Protein AF-A0A5C9ADD6-F1 (afdb_monomer_lite)

Sequence (90 aa):
PNAWQGETNFWGSTAVSIDRLAAYKDVDVLCFDHDNSKDMDALMATPLWQAMPFVRAGRFQRVPAVWFYGATLSAMHFVRVLDNAIGGKA

pLDDT: mean 91.82, std 7.8, range [49.0, 97.19]

Organism: Escherichia coli (NCBI:txid562)

Structure (mmCIF, N/CA/C/O backbone):
data_AF-A0A5C9ADD6-F1
#
_entry.id   AF-A0A5C9ADD6-F1
#
loop_
_atom_site.group_PDB
_atom_site.id
_atom_site.type_symbol
_atom_site.label_atom_id
_atom_site.label_alt_id
_atom_site.label_comp_id
_atom_site.label_asym_id
_atom_site.label_entity_id
_atom_site.label_seq_id
_atom_site.pdbx_PDB_ins_code
_atom_site.Cartn_x
_atom_site.Cartn_y
_atom_site.Cartn_z
_atom_site.occupancy
_atom_site.B_iso_or_equiv
_atom_site.auth_seq_id
_atom_site.auth_comp_id
_atom_site.auth_asym_id
_atom_site.auth_atom_id
_atom_site.pdbx_PDB_model_num
ATOM 1 N N . PRO A 1 1 ? -1.875 -15.244 4.009 1.00 68.00 1 PRO A N 1
ATOM 2 C CA . PRO A 1 1 ? -2.192 -15.325 2.557 1.00 68.00 1 PRO A CA 1
ATOM 3 C C . PRO A 1 1 ? -2.642 -13.953 2.035 1.00 68.00 1 PRO A C 1
ATOM 5 O O . PRO A 1 1 ? -3.211 -13.204 2.821 1.00 68.00 1 PRO A O 1
ATOM 8 N N . ASN A 1 2 ? -2.378 -13.607 0.767 1.00 83.81 2 ASN A N 1
ATOM 9 C CA . ASN A 1 2 ? -2.854 -12.338 0.193 1.00 83.81 2 ASN A CA 1
ATOM 10 C C . ASN A 1 2 ? -4.392 -12.352 0.089 1.00 83.81 2 ASN A C 1
ATOM 12 O O . ASN A 1 2 ? -4.966 -13.330 -0.389 1.00 83.81 2 ASN A O 1
ATOM 16 N N . ALA A 1 3 ? -5.050 -11.287 0.554 1.00 88.38 3 ALA A N 1
ATOM 17 C CA . ALA A 1 3 ? -6.504 -11.159 0.511 1.00 88.38 3 ALA A CA 1
ATOM 18 C C . ALA A 1 3 ? -7.036 -10.793 -0.886 1.00 88.38 3 ALA A C 1
AT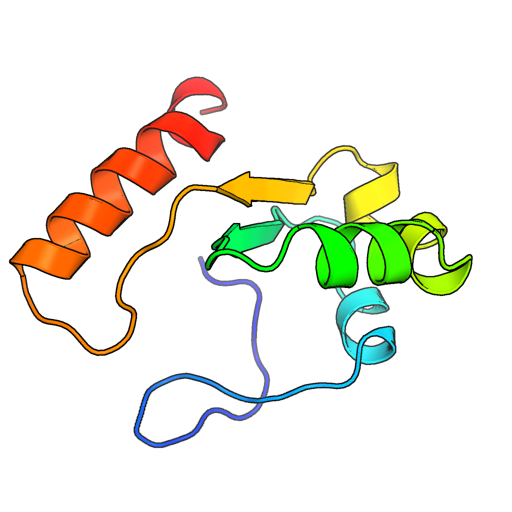OM 20 O O . ALA A 1 3 ? -8.204 -11.047 -1.177 1.00 88.38 3 ALA A O 1
ATOM 21 N N . TRP A 1 4 ? -6.204 -10.214 -1.758 1.00 89.38 4 TRP A N 1
ATOM 22 C CA . TRP A 1 4 ? -6.600 -9.874 -3.124 1.00 89.38 4 TRP A CA 1
ATOM 23 C C . TRP A 1 4 ? -6.808 -11.135 -3.976 1.00 89.38 4 TRP A C 1
ATOM 25 O O . TRP A 1 4 ? -5.933 -11.993 -4.039 1.00 89.38 4 TRP A O 1
ATOM 35 N N . GLN A 1 5 ? -7.960 -11.221 -4.647 1.00 84.50 5 GLN A N 1
ATOM 36 C CA . GLN A 1 5 ? -8.360 -12.345 -5.515 1.00 84.50 5 GLN A CA 1
ATOM 37 C C . GLN A 1 5 ? -8.799 -11.876 -6.917 1.00 84.50 5 GLN A C 1
ATOM 39 O O . GLN A 1 5 ? -9.359 -12.649 -7.688 1.00 84.50 5 GLN A O 1
ATOM 44 N N . GLY A 1 6 ? -8.630 -10.586 -7.230 1.00 83.56 6 GLY A N 1
ATOM 45 C CA . GLY A 1 6 ? -9.002 -10.020 -8.526 1.00 83.56 6 GLY A CA 1
ATOM 46 C C . GLY A 1 6 ? -7.909 -10.188 -9.579 1.00 83.56 6 GLY A C 1
ATOM 47 O O . GLY A 1 6 ? -6.829 -10.703 -9.296 1.00 83.56 6 GLY A O 1
ATOM 48 N N . GLU A 1 7 ? -8.178 -9.689 -10.785 1.00 84.62 7 GLU A N 1
ATOM 49 C CA . GLU A 1 7 ? -7.196 -9.676 -11.871 1.00 84.62 7 GLU A CA 1
ATOM 50 C C . GLU A 1 7 ? -5.913 -8.933 -11.482 1.00 84.62 7 GLU A C 1
ATOM 52 O O . GLU A 1 7 ? -5.920 -7.987 -10.687 1.00 84.62 7 GLU A O 1
ATOM 57 N N . THR A 1 8 ? -4.806 -9.382 -12.064 1.00 87.12 8 THR A N 1
ATOM 58 C CA . THR A 1 8 ? -3.483 -8.772 -11.961 1.00 87.12 8 THR A CA 1
ATOM 59 C C . THR A 1 8 ? -2.866 -8.674 -13.354 1.00 87.12 8 THR A C 1
ATOM 61 O O . THR A 1 8 ? -3.289 -9.352 -14.291 1.00 87.12 8 THR A O 1
ATOM 64 N N . ASN A 1 9 ? -1.876 -7.799 -13.514 1.00 91.19 9 ASN A N 1
ATOM 65 C CA . ASN A 1 9 ? -1.090 -7.695 -14.742 1.00 91.19 9 ASN A CA 1
ATOM 66 C C . ASN A 1 9 ? 0.200 -8.539 -14.660 1.00 91.19 9 ASN A C 1
ATOM 68 O O . ASN A 1 9 ? 0.494 -9.163 -13.640 1.00 91.19 9 ASN A O 1
ATOM 72 N N . PHE A 1 10 ? 1.008 -8.513 -15.727 1.00 92.12 10 PHE A N 1
ATOM 73 C CA . PHE A 1 10 ? 2.322 -9.175 -15.781 1.00 92.12 10 PHE A CA 1
ATOM 74 C C . PHE A 1 10 ? 3.253 -8.798 -14.611 1.00 92.12 10 PHE A C 1
ATOM 76 O O . PHE A 1 10 ? 4.049 -9.615 -14.162 1.00 92.12 10 PHE A O 1
ATOM 83 N N . TRP A 1 11 ? 3.128 -7.576 -14.090 1.00 91.06 11 TRP A N 1
ATOM 84 C CA . TRP A 1 11 ? 3.920 -7.056 -12.976 1.00 91.06 11 TRP A CA 1
ATOM 85 C C . TRP A 1 11 ? 3.356 -7.421 -11.594 1.00 91.06 11 TRP A C 1
ATOM 87 O O . TRP A 1 11 ? 3.901 -6.994 -10.579 1.00 91.06 11 TRP A O 1
ATOM 97 N N . 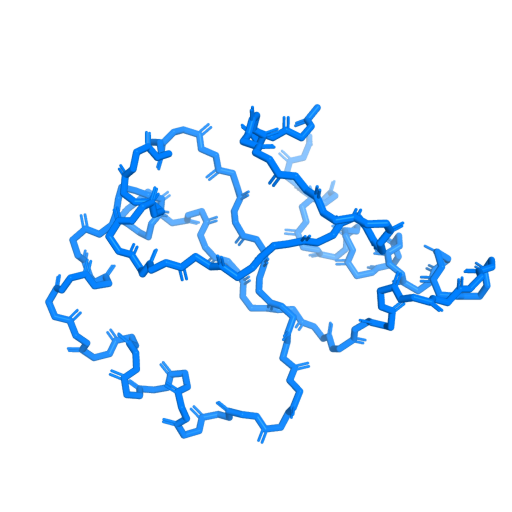GLY A 1 12 ? 2.264 -8.189 -11.530 1.00 90.75 12 GLY A N 1
ATOM 98 C CA . GLY A 1 12 ? 1.633 -8.601 -10.277 1.00 90.75 12 GLY A CA 1
ATOM 99 C C . GLY A 1 12 ? 0.853 -7.491 -9.567 1.00 90.75 12 GLY A C 1
ATOM 100 O O . GLY A 1 12 ? 0.556 -7.627 -8.382 1.00 90.75 12 GLY A O 1
ATOM 101 N N . SER A 1 13 ? 0.510 -6.402 -10.262 1.00 92.75 13 SER A N 1
ATOM 102 C CA . SER A 1 13 ? -0.259 -5.276 -9.719 1.00 92.75 13 SER A CA 1
ATOM 103 C C . SER A 1 13 ? -1.530 -5.012 -10.527 1.00 92.75 13 SER A C 1
ATOM 105 O O . SER A 1 13 ? -1.714 -5.524 -11.631 1.00 92.75 13 SER A O 1
ATOM 107 N N . THR A 1 14 ? -2.443 -4.218 -9.975 1.00 94.00 14 THR A N 1
ATOM 108 C CA . THR A 1 14 ? -3.588 -3.676 -10.713 1.00 94.00 14 THR A CA 1
ATOM 109 C C . THR A 1 14 ? -4.007 -2.346 -10.102 1.00 94.00 14 THR A C 1
ATOM 111 O O . THR A 1 14 ? -3.937 -2.170 -8.886 1.00 94.00 14 THR A O 1
ATOM 114 N N . ALA A 1 15 ? -4.453 -1.408 -10.937 1.00 93.62 15 ALA A N 1
ATOM 115 C CA . ALA A 1 15 ? -5.088 -0.182 -10.469 1.00 93.62 15 ALA A CA 1
ATOM 116 C C . ALA A 1 15 ? -6.576 -0.448 -10.220 1.00 93.62 15 ALA A C 1
ATOM 118 O O . ALA A 1 15 ? -7.237 -1.125 -11.010 1.00 93.62 15 ALA A O 1
ATOM 119 N N . VAL A 1 16 ? -7.101 0.064 -9.111 1.00 93.31 16 VAL A N 1
ATOM 120 C CA . VAL A 1 16 ? -8.504 -0.108 -8.723 1.00 93.31 16 VAL A CA 1
ATOM 121 C C . VAL A 1 16 ? -9.061 1.197 -8.188 1.00 93.31 16 VAL A C 1
ATOM 123 O O . VAL A 1 16 ? -8.323 2.036 -7.676 1.00 93.31 16 VAL A O 1
ATOM 126 N N . SER A 1 17 ? -10.374 1.358 -8.296 1.00 92.75 17 SER A N 1
ATOM 127 C CA . SER A 1 17 ? -11.079 2.444 -7.635 1.00 92.75 17 SER A CA 1
ATOM 128 C C . SER A 1 17 ? -11.131 2.217 -6.119 1.00 92.75 17 SER A C 1
ATOM 130 O O . SER A 1 17 ? -11.107 1.081 -5.636 1.00 92.75 17 SER A O 1
ATOM 132 N N . ILE A 1 18 ? -11.196 3.306 -5.352 1.00 92.12 18 ILE A N 1
ATOM 133 C CA . ILE A 1 18 ? -11.172 3.255 -3.882 1.00 92.12 18 ILE A CA 1
ATOM 134 C C . ILE A 1 18 ? -12.383 2.496 -3.318 1.00 92.12 18 ILE A C 1
ATOM 136 O O . ILE A 1 18 ? -12.249 1.781 -2.330 1.00 92.12 18 ILE A O 1
ATOM 140 N N . ASP A 1 19 ? -13.551 2.577 -3.960 1.00 91.19 19 ASP A N 1
ATOM 141 C CA . ASP A 1 19 ? -14.757 1.845 -3.549 1.00 91.19 19 ASP A CA 1
ATOM 142 C C . ASP A 1 19 ? -14.578 0.320 -3.593 1.00 91.19 19 ASP A C 1
ATOM 144 O O . ASP A 1 19 ? -15.120 -0.388 -2.744 1.00 91.19 19 ASP A O 1
ATOM 148 N N . ARG A 1 20 ? -13.739 -0.198 -4.501 1.00 91.62 20 ARG A N 1
ATOM 149 C CA . ARG A 1 20 ? -13.452 -1.634 -4.596 1.00 91.62 20 ARG A CA 1
ATOM 150 C C . ARG A 1 20 ? -12.735 -2.160 -3.352 1.00 91.62 20 ARG A C 1
ATOM 152 O O . ARG A 1 20 ? -12.879 -3.334 -3.014 1.00 91.62 20 ARG A O 1
ATOM 159 N N . LEU A 1 21 ? -12.009 -1.296 -2.639 1.00 91.88 21 LEU A N 1
ATOM 160 C CA . LEU A 1 21 ? -11.350 -1.652 -1.383 1.00 91.88 21 LEU A CA 1
ATOM 161 C C . LEU A 1 21 ? -12.365 -1.922 -0.260 1.00 91.88 21 LEU A C 1
ATOM 163 O O . LEU A 1 21 ? -12.079 -2.712 0.637 1.00 91.88 21 LEU A O 1
ATOM 167 N N . ALA A 1 22 ? -13.576 -1.356 -0.332 1.00 91.19 22 ALA A N 1
ATOM 168 C CA . ALA A 1 22 ? -14.611 -1.535 0.692 1.00 91.19 22 ALA A CA 1
ATOM 169 C C . ALA A 1 22 ? -15.116 -2.983 0.808 1.00 91.19 22 ALA A C 1
ATOM 171 O O . ALA A 1 22 ? -15.693 -3.356 1.831 1.00 91.19 22 ALA A O 1
ATOM 172 N N . ALA A 1 23 ? -14.891 -3.812 -0.219 1.00 91.56 23 ALA A N 1
ATOM 173 C CA . ALA A 1 23 ? -15.222 -5.234 -0.188 1.00 91.56 23 ALA A CA 1
ATOM 174 C C . ALA A 1 23 ? -14.405 -6.010 0.863 1.00 91.56 23 ALA A C 1
ATOM 176 O O . ALA A 1 23 ? -14.850 -7.056 1.343 1.00 91.56 23 ALA A O 1
ATOM 177 N N . TYR A 1 24 ? -13.236 -5.497 1.254 1.00 91.88 24 TYR A N 1
ATOM 178 C CA . TYR A 1 24 ? -12.339 -6.158 2.192 1.00 91.88 24 TYR A CA 1
ATOM 179 C C . TYR A 1 24 ? -12.611 -5.707 3.627 1.00 91.88 24 TYR A C 1
ATOM 181 O O . TYR A 1 24 ? -12.373 -4.559 3.995 1.00 91.88 24 TYR A O 1
ATOM 189 N N . LYS A 1 25 ? -13.132 -6.623 4.448 1.00 88.75 25 LYS A N 1
ATOM 190 C CA . LYS A 1 25 ? -13.562 -6.311 5.819 1.00 88.75 25 LYS A CA 1
ATOM 191 C C . LYS A 1 25 ? -12.510 -6.624 6.874 1.00 88.75 25 LYS A C 1
ATOM 193 O O . LYS A 1 25 ? -12.125 -5.746 7.635 1.00 88.75 25 LYS A O 1
ATOM 198 N N . ASP A 1 26 ? -12.066 -7.873 6.903 1.00 90.56 26 ASP A N 1
ATOM 199 C CA . ASP A 1 26 ? -11.208 -8.427 7.952 1.00 90.56 26 ASP A CA 1
ATOM 200 C C . ASP A 1 26 ? -9.787 -8.651 7.421 1.00 90.56 26 ASP A C 1
ATOM 202 O O . ASP A 1 26 ? -9.292 -9.772 7.363 1.00 90.56 26 ASP A O 1
ATOM 206 N N . VAL A 1 27 ? -9.154 -7.580 6.938 1.00 93.88 27 VAL A N 1
ATOM 207 C CA . VAL A 1 27 ? -7.824 -7.644 6.315 1.00 93.88 27 VAL A CA 1
ATOM 208 C C . VAL A 1 27 ? -6.920 -6.539 6.844 1.00 93.88 27 VAL A C 1
ATOM 210 O O . VAL A 1 27 ? -7.397 -5.448 7.160 1.00 93.88 27 VAL A O 1
ATOM 213 N N . ASP A 1 28 ? -5.621 -6.818 6.905 1.00 93.94 28 ASP A N 1
ATOM 214 C CA . ASP A 1 28 ? -4.595 -5.796 7.099 1.00 93.94 28 ASP A CA 1
ATOM 215 C C . ASP A 1 28 ? -4.228 -5.161 5.757 1.00 93.94 28 ASP A C 1
ATOM 217 O O . ASP A 1 28 ? -3.972 -5.852 4.767 1.00 93.94 28 ASP A O 1
ATOM 221 N N . VAL A 1 29 ? -4.220 -3.830 5.724 1.00 95.44 29 VAL A N 1
ATOM 222 C CA . VAL A 1 29 ? -3.929 -3.035 4.530 1.00 95.44 29 VAL A CA 1
ATOM 223 C C . VAL A 1 29 ? -2.678 -2.210 4.781 1.00 95.44 29 VAL A C 1
ATOM 225 O O . VAL A 1 29 ? -2.669 -1.319 5.631 1.00 95.44 29 VAL A O 1
ATOM 228 N N . LEU A 1 30 ? -1.634 -2.489 4.002 1.00 95.25 30 LEU A N 1
ATOM 229 C CA . LEU A 1 30 ? -0.386 -1.732 4.005 1.00 95.25 30 LEU A CA 1
ATOM 230 C C . LEU A 1 30 ? -0.317 -0.851 2.755 1.00 95.25 30 LEU A C 1
ATOM 232 O O . LEU A 1 30 ? -0.446 -1.348 1.636 1.00 95.25 30 LEU A O 1
ATOM 236 N N . CYS A 1 31 ? -0.107 0.450 2.942 1.00 95.88 31 CYS A N 1
ATOM 237 C CA . CYS A 1 31 ? 0.090 1.415 1.862 1.00 95.88 31 CYS A CA 1
ATOM 238 C C . CYS A 1 31 ? 1.528 1.933 1.893 1.00 95.88 31 CYS A C 1
ATOM 240 O O . CYS A 1 31 ? 1.957 2.510 2.889 1.00 95.88 31 CYS A O 1
ATOM 242 N N . PHE A 1 32 ? 2.273 1.697 0.816 1.00 96.25 32 PHE A N 1
ATOM 243 C CA . PHE A 1 32 ? 3.658 2.138 0.694 1.00 96.25 32 PHE A CA 1
ATOM 244 C C . PHE A 1 32 ? 3.708 3.607 0.277 1.00 96.25 32 PHE A C 1
ATOM 246 O O . PHE A 1 32 ? 3.261 3.956 -0.816 1.00 96.25 32 PHE A O 1
ATOM 253 N N . ASP A 1 33 ? 4.272 4.449 1.134 1.00 94.25 33 ASP A N 1
ATOM 254 C CA . ASP A 1 33 ? 4.462 5.866 0.842 1.00 94.25 33 ASP A CA 1
ATOM 255 C C . ASP A 1 33 ? 5.526 6.082 -0.236 1.00 94.25 33 ASP A C 1
ATOM 257 O O . ASP A 1 33 ? 6.481 5.315 -0.354 1.00 94.25 33 ASP A O 1
ATOM 261 N N . HIS A 1 34 ? 5.382 7.154 -1.010 1.00 93.19 34 HIS A N 1
ATOM 262 C CA . HIS A 1 34 ? 6.316 7.513 -2.082 1.00 93.19 34 HIS A CA 1
ATOM 263 C C . HIS A 1 34 ? 6.370 9.037 -2.298 1.00 93.19 34 HIS A C 1
ATOM 265 O O . HIS A 1 34 ? 6.257 9.522 -3.421 1.00 93.19 34 HIS A O 1
ATOM 271 N N . ASP A 1 35 ? 6.519 9.783 -1.196 1.00 93.56 35 ASP A N 1
ATOM 272 C CA . ASP A 1 35 ? 6.489 11.259 -1.147 1.00 93.56 35 ASP A CA 1
ATOM 273 C C . ASP A 1 35 ? 5.139 11.874 -1.578 1.00 93.56 35 ASP A C 1
ATOM 275 O O . ASP A 1 35 ? 5.048 12.910 -2.228 1.00 93.56 35 ASP A O 1
ATOM 279 N N . ASN A 1 36 ? 4.052 11.203 -1.198 1.00 93.25 36 ASN A N 1
ATOM 280 C CA . ASN A 1 36 ? 2.669 11.496 -1.585 1.00 93.25 36 ASN A CA 1
ATOM 281 C C . ASN A 1 36 ? 1.791 11.911 -0.391 1.00 93.25 36 ASN A C 1
ATOM 283 O O . ASN A 1 36 ? 0.602 11.599 -0.338 1.00 93.25 36 ASN A O 1
ATOM 287 N N . SER A 1 37 ? 2.366 12.594 0.603 1.00 93.00 37 SER A N 1
ATOM 288 C CA . SER A 1 37 ? 1.656 12.973 1.836 1.00 93.00 37 SER A CA 1
ATOM 289 C C . SER A 1 37 ? 0.374 13.763 1.568 1.00 93.00 37 SER A C 1
ATOM 291 O O . SER A 1 37 ? -0.673 13.398 2.089 1.00 93.00 37 SER A O 1
ATOM 293 N N . LYS A 1 38 ? 0.428 14.765 0.682 1.00 95.44 38 LYS A N 1
ATOM 294 C CA . LYS A 1 38 ? -0.736 15.587 0.310 1.00 95.44 38 LYS A CA 1
ATOM 295 C C . LYS A 1 38 ? -1.867 14.775 -0.324 1.00 95.44 38 LYS A C 1
ATOM 297 O O . LYS A 1 38 ? -3.032 15.014 -0.014 1.00 95.44 38 LYS A O 1
ATOM 302 N N . ASP A 1 39 ? -1.530 13.816 -1.184 1.00 95.31 39 ASP A N 1
ATOM 303 C CA . ASP A 1 39 ? -2.522 12.955 -1.837 1.00 95.31 39 ASP A CA 1
ATOM 304 C C . ASP A 1 39 ? -3.179 12.018 -0.820 1.00 95.31 39 ASP A C 1
ATOM 306 O O . ASP A 1 39 ? -4.396 11.828 -0.829 1.00 95.31 39 ASP A O 1
ATOM 310 N N . MET A 1 40 ? -2.379 11.478 0.105 1.00 95.38 40 MET A N 1
ATOM 311 C CA . MET A 1 40 ? -2.878 10.645 1.195 1.00 95.38 40 MET A CA 1
ATOM 312 C C . MET A 1 40 ? -3.771 11.429 2.154 1.00 95.38 40 MET A C 1
ATOM 314 O O . MET A 1 40 ? -4.811 10.912 2.552 1.00 95.38 40 MET A O 1
ATOM 318 N N . ASP A 1 41 ? -3.430 12.675 2.481 1.00 95.44 41 ASP A N 1
ATOM 319 C CA . ASP A 1 41 ? -4.264 13.527 3.333 1.00 95.44 41 ASP A CA 1
ATOM 320 C C . ASP A 1 41 ? -5.621 13.807 2.672 1.00 95.44 41 ASP A C 1
ATOM 322 O O . ASP A 1 41 ? -6.668 13.678 3.312 1.00 95.44 41 ASP A O 1
ATOM 326 N N . ALA A 1 42 ? -5.624 14.111 1.369 1.00 95.69 42 ALA A N 1
ATOM 327 C CA . ALA A 1 42 ? -6.852 14.307 0.603 1.00 95.69 42 ALA A CA 1
ATOM 328 C C . ALA A 1 42 ? -7.712 13.032 0.556 1.00 95.69 42 ALA A C 1
ATOM 330 O O . ALA A 1 42 ? -8.922 13.100 0.776 1.00 95.69 42 ALA A O 1
ATOM 331 N N . LEU A 1 43 ? -7.097 11.866 0.325 1.00 94.56 43 LEU A N 1
ATOM 332 C CA . LEU A 1 43 ? -7.780 10.571 0.333 1.00 94.56 43 LEU A CA 1
ATOM 333 C C . LEU A 1 43 ? -8.391 10.270 1.708 1.00 94.56 43 LEU A C 1
ATOM 335 O O . LEU A 1 43 ? -9.573 9.929 1.801 1.00 94.56 43 LEU A O 1
ATOM 339 N N . MET A 1 44 ? -7.603 10.424 2.773 1.00 94.69 44 MET A N 1
ATOM 340 C CA . MET A 1 44 ? -7.998 10.102 4.145 1.00 94.69 44 MET A CA 1
ATOM 341 C C . MET A 1 44 ? -9.062 11.053 4.706 1.00 94.69 44 MET A C 1
ATOM 343 O O . MET A 1 44 ? -9.825 10.666 5.594 1.00 94.69 44 MET A O 1
ATOM 347 N N . ALA A 1 45 ? -9.157 12.270 4.167 1.00 95.62 45 ALA A N 1
ATOM 348 C CA . ALA A 1 45 ? -10.220 13.218 4.483 1.00 95.62 45 ALA A CA 1
ATOM 349 C C . ALA A 1 45 ? -11.574 12.852 3.845 1.00 95.62 45 ALA A C 1
ATOM 351 O O . ALA A 1 45 ? -12.604 13.390 4.255 1.00 95.62 45 ALA A O 1
ATOM 352 N N . THR A 1 46 ? -11.612 11.951 2.855 1.00 96.12 46 THR A N 1
ATOM 353 C CA . THR A 1 46 ? -12.873 11.598 2.190 1.00 96.12 46 THR A CA 1
AT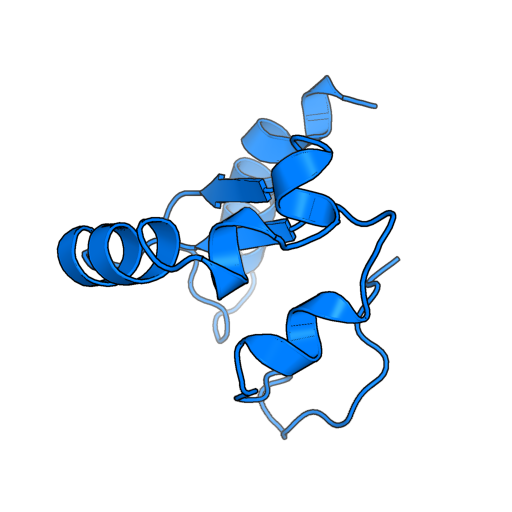OM 354 C C . THR A 1 46 ? -13.786 10.746 3.088 1.00 96.12 46 THR A C 1
ATOM 356 O O . THR A 1 46 ? -13.311 9.818 3.752 1.00 96.12 46 THR A O 1
ATOM 359 N N . PRO A 1 47 ? -15.118 10.963 3.057 1.00 95.06 47 PRO A N 1
ATOM 360 C CA . PRO A 1 47 ? -16.065 10.112 3.782 1.00 95.06 47 PRO A CA 1
ATOM 361 C C . PRO A 1 47 ? -15.995 8.646 3.348 1.00 95.06 47 PRO A C 1
ATOM 363 O O . PRO A 1 47 ? -16.190 7.747 4.161 1.00 95.06 47 PRO A O 1
ATOM 366 N N . LEU A 1 48 ? -15.686 8.403 2.069 1.00 94.69 48 LEU A N 1
ATOM 367 C CA . LEU A 1 48 ? -15.519 7.058 1.529 1.00 94.69 48 LEU A CA 1
ATOM 368 C C . LEU A 1 48 ? -14.376 6.323 2.235 1.00 94.69 48 LEU A C 1
ATOM 370 O O . LEU A 1 48 ? -14.564 5.190 2.668 1.00 94.69 48 LEU A O 1
ATOM 374 N N . TRP A 1 49 ? -13.219 6.972 2.392 1.00 96.56 49 TRP A N 1
ATOM 375 C CA . TRP A 1 49 ? -12.078 6.378 3.084 1.00 96.56 49 TRP A CA 1
ATOM 376 C C . TRP A 1 49 ? -12.359 6.150 4.571 1.00 96.56 49 TRP A C 1
ATOM 378 O O . TRP A 1 49 ? -12.090 5.074 5.098 1.00 96.56 49 TRP A O 1
ATOM 388 N N . GLN A 1 50 ? -12.969 7.127 5.243 1.00 95.50 50 GLN A N 1
ATOM 389 C CA . GLN A 1 50 ? -13.337 7.012 6.659 1.00 95.50 50 GLN A CA 1
ATOM 390 C C . GLN A 1 50 ? -14.383 5.913 6.916 1.00 95.50 50 GLN A C 1
ATOM 392 O O . GLN A 1 50 ? -14.411 5.317 7.993 1.00 95.50 50 GLN A O 1
ATOM 397 N N . ALA A 1 51 ? -15.227 5.609 5.926 1.00 94.38 51 ALA A N 1
ATOM 398 C CA . ALA A 1 51 ? -16.214 4.538 5.999 1.00 94.38 51 ALA A CA 1
ATOM 399 C C . ALA A 1 51 ? -15.629 3.134 5.752 1.00 94.38 51 ALA A C 1
ATOM 401 O O . ALA A 1 51 ? -16.324 2.147 6.013 1.00 94.38 51 ALA A O 1
ATOM 402 N N . MET A 1 52 ? -14.379 3.021 5.281 1.00 95.88 52 MET A N 1
ATOM 403 C CA . MET A 1 52 ? -13.766 1.736 4.933 1.00 95.88 52 MET A CA 1
ATOM 404 C C . MET A 1 52 ? -13.719 0.781 6.137 1.00 95.88 52 MET A C 1
ATOM 406 O O . MET A 1 52 ? -13.269 1.177 7.218 1.00 95.88 52 MET A O 1
ATOM 410 N N . PRO A 1 53 ? -14.116 -0.497 5.973 1.00 94.19 53 PRO A N 1
ATOM 411 C CA . PRO A 1 53 ? -14.144 -1.457 7.074 1.00 94.19 53 PRO A CA 1
ATOM 412 C C . PRO A 1 53 ? -12.790 -1.633 7.774 1.00 94.19 53 PRO A C 1
ATOM 414 O O . PRO A 1 53 ? -12.720 -1.559 8.998 1.00 94.19 53 PRO A O 1
ATOM 417 N N . PHE A 1 54 ? -11.710 -1.796 7.003 1.00 94.38 54 PHE A N 1
ATOM 418 C CA . PHE A 1 54 ? -10.354 -1.986 7.529 1.00 94.38 54 PHE A CA 1
ATOM 419 C C . PHE A 1 54 ? -9.786 -0.713 8.179 1.00 94.38 54 PHE A C 1
ATOM 421 O O . PHE A 1 54 ? -9.020 -0.808 9.136 1.00 94.38 54 PHE A O 1
ATOM 428 N N . VAL A 1 55 ? -10.194 0.480 7.725 1.00 95.12 55 VAL A N 1
ATOM 429 C CA . VAL A 1 55 ? -9.817 1.755 8.365 1.00 95.12 55 VAL A CA 1
ATOM 430 C C . VAL A 1 55 ? -10.484 1.860 9.731 1.00 95.12 55 VAL A C 1
ATOM 432 O O . VAL A 1 55 ? -9.814 2.099 10.733 1.00 95.12 55 VAL A O 1
ATOM 435 N N . ARG A 1 56 ? -11.793 1.596 9.797 1.00 93.81 56 ARG A N 1
ATOM 436 C CA . ARG A 1 56 ? -12.560 1.606 11.052 1.00 93.81 56 ARG A CA 1
ATOM 437 C C . ARG A 1 56 ? -12.101 0.529 12.035 1.00 93.81 56 ARG A C 1
ATOM 439 O O . ARG A 1 56 ? -12.181 0.740 13.239 1.00 93.81 56 ARG A O 1
ATOM 446 N N . ALA A 1 57 ? -11.613 -0.600 11.528 1.00 94.12 57 ALA A N 1
ATOM 447 C CA . ALA A 1 57 ? -11.036 -1.675 12.329 1.00 94.12 57 ALA A CA 1
ATOM 448 C C . ALA A 1 57 ? -9.590 -1.400 12.791 1.00 94.12 57 ALA A C 1
ATOM 450 O O . ALA A 1 57 ? -9.006 -2.249 13.460 1.00 94.12 57 ALA A O 1
ATOM 451 N N . GLY A 1 58 ? -8.991 -0.254 12.432 1.00 93.56 58 GLY A N 1
ATOM 452 C CA . GLY A 1 58 ? -7.610 0.080 12.804 1.00 93.56 58 GLY A CA 1
ATOM 453 C C . GLY A 1 58 ? -6.553 -0.788 12.112 1.00 93.56 58 GLY A C 1
ATOM 454 O O . GLY A 1 58 ? -5.448 -0.948 12.625 1.00 93.56 58 GLY A O 1
ATOM 455 N N . ARG A 1 59 ? -6.890 -1.366 10.954 1.00 94.88 59 ARG A N 1
ATOM 456 C CA . ARG A 1 59 ? -6.042 -2.292 10.184 1.00 94.88 59 ARG A CA 1
ATOM 457 C C . ARG A 1 59 ? -5.410 -1.665 8.945 1.00 94.88 59 ARG A C 1
ATOM 459 O O . ARG A 1 59 ? -4.894 -2.365 8.080 1.00 94.88 59 ARG A O 1
ATOM 466 N N . PHE A 1 60 ? -5.457 -0.342 8.846 1.00 95.69 60 PHE A N 1
ATOM 467 C CA . PHE A 1 60 ? -4.747 0.412 7.822 1.00 95.69 60 PHE A CA 1
ATOM 468 C C . PHE A 1 60 ? -3.433 0.955 8.383 1.00 95.69 60 PHE A C 1
ATOM 470 O O . PHE A 1 60 ? -3.438 1.637 9.409 1.00 95.69 60 PHE A O 1
ATOM 477 N N . GLN A 1 61 ? -2.321 0.698 7.698 1.00 95.56 61 GLN A N 1
ATOM 478 C CA . GLN A 1 61 ? -1.014 1.254 8.046 1.00 95.56 61 GLN A CA 1
ATOM 479 C C . GLN A 1 61 ? -0.323 1.809 6.801 1.00 95.56 61 GLN A C 1
ATOM 481 O O . GLN A 1 61 ? -0.241 1.152 5.762 1.00 95.56 61 GLN A O 1
ATOM 486 N N . ARG A 1 62 ? 0.218 3.021 6.930 1.00 95.38 62 ARG A N 1
ATOM 487 C CA . ARG A 1 62 ? 1.192 3.561 5.979 1.00 95.38 62 ARG A CA 1
ATOM 488 C C . ARG A 1 62 ? 2.574 3.044 6.353 1.00 95.38 62 ARG A C 1
ATOM 490 O O . ARG A 1 62 ? 2.914 2.991 7.535 1.00 95.38 62 ARG A O 1
ATOM 497 N N . VAL A 1 63 ? 3.341 2.629 5.357 1.00 96.06 63 VAL A N 1
ATOM 498 C CA . VAL A 1 63 ? 4.662 2.025 5.528 1.00 96.06 63 VAL A CA 1
ATOM 499 C C . VAL A 1 63 ? 5.677 2.673 4.583 1.00 96.06 63 VAL A C 1
ATOM 501 O O . VAL A 1 63 ? 5.279 3.225 3.556 1.00 96.06 63 VAL A O 1
ATOM 504 N N . PRO A 1 64 ? 6.987 2.616 4.892 1.00 96.00 64 PRO A N 1
ATOM 505 C CA . PRO A 1 64 ? 8.017 3.172 4.020 1.00 96.00 64 PRO A CA 1
ATOM 506 C C . PRO A 1 64 ? 7.981 2.603 2.598 1.00 96.00 64 PRO A C 1
ATOM 508 O O . PRO A 1 64 ? 7.556 1.467 2.380 1.00 96.00 64 PRO A O 1
ATOM 511 N N . ALA A 1 65 ? 8.495 3.382 1.645 1.00 95.19 65 ALA A N 1
ATOM 512 C CA . ALA A 1 65 ? 8.604 2.988 0.247 1.00 95.19 65 ALA A CA 1
ATOM 513 C C . ALA A 1 65 ? 9.366 1.664 0.082 1.00 95.19 65 ALA A C 1
ATOM 515 O O . ALA A 1 65 ? 10.489 1.506 0.568 1.00 95.19 65 ALA A O 1
ATOM 516 N N . VAL A 1 66 ? 8.799 0.742 -0.693 1.00 96.06 66 VAL A N 1
ATOM 517 C CA . VAL A 1 66 ? 9.477 -0.476 -1.140 1.00 96.06 66 VAL A CA 1
ATOM 518 C C . VAL A 1 66 ? 9.271 -0.618 -2.639 1.00 96.06 66 VAL A C 1
ATOM 520 O O . VAL A 1 66 ? 8.168 -0.445 -3.141 1.00 96.06 66 VAL A O 1
ATOM 523 N N . TRP A 1 67 ? 10.335 -0.937 -3.374 1.00 94.75 67 TRP A N 1
ATOM 524 C CA . TRP A 1 67 ? 10.233 -1.123 -4.817 1.00 94.75 67 TRP A CA 1
ATOM 525 C C . TRP A 1 67 ? 9.591 -2.474 -5.166 1.00 94.75 67 TRP A C 1
ATOM 527 O O . TRP A 1 67 ? 10.209 -3.518 -4.951 1.00 94.75 67 TRP A O 1
ATOM 537 N N . PHE A 1 68 ? 8.375 -2.453 -5.725 1.00 90.50 68 PHE A N 1
ATOM 538 C CA . PHE A 1 68 ? 7.569 -3.655 -6.009 1.00 90.50 68 PHE A CA 1
ATOM 539 C C . PHE A 1 68 ? 8.125 -4.516 -7.145 1.00 90.50 68 PHE A C 1
ATOM 541 O O . PHE A 1 68 ? 7.994 -5.735 -7.124 1.00 90.50 68 PHE A O 1
ATOM 548 N N . TYR A 1 69 ? 8.774 -3.886 -8.124 1.00 94.25 69 TYR A N 1
ATOM 549 C CA . TYR A 1 69 ? 9.267 -4.535 -9.345 1.00 94.25 69 TYR A CA 1
ATOM 550 C C . TYR A 1 69 ? 10.779 -4.763 -9.288 1.00 94.25 69 TYR A C 1
ATOM 552 O O . TYR A 1 69 ? 11.505 -4.566 -10.262 1.00 94.25 69 TYR A O 1
ATOM 560 N N . GLY A 1 70 ? 11.275 -5.050 -8.087 1.00 93.44 70 GLY A N 1
ATOM 561 C CA . GLY A 1 70 ? 12.689 -5.257 -7.828 1.00 93.44 70 GLY A CA 1
ATOM 562 C C . GLY A 1 70 ? 13.103 -6.715 -7.903 1.00 93.44 70 GLY A C 1
ATOM 563 O O . GLY A 1 70 ? 12.491 -7.539 -8.572 1.00 93.44 70 GLY A O 1
ATOM 564 N N . ALA A 1 71 ? 14.163 -7.021 -7.165 1.00 95.75 71 ALA A N 1
ATOM 565 C CA . ALA A 1 71 ? 14.681 -8.371 -7.012 1.00 95.75 71 ALA A CA 1
ATOM 566 C C . ALA A 1 71 ? 14.871 -8.686 -5.517 1.00 95.75 71 ALA A C 1
ATOM 568 O O . ALA A 1 71 ? 14.127 -8.210 -4.658 1.00 95.75 71 ALA A O 1
ATOM 569 N N . THR A 1 72 ? 15.890 -9.468 -5.178 1.00 96.12 72 THR A N 1
ATOM 570 C CA . THR A 1 72 ? 16.122 -9.970 -3.817 1.00 96.12 72 THR A CA 1
ATOM 571 C C . THR A 1 72 ? 16.383 -8.870 -2.782 1.00 96.12 72 THR A C 1
ATOM 573 O O . THR A 1 72 ? 15.885 -8.970 -1.664 1.00 96.12 72 THR A O 1
ATOM 576 N N . LEU A 1 73 ? 17.089 -7.785 -3.130 1.00 95.88 73 LEU A N 1
ATOM 577 C CA . LEU A 1 73 ? 17.282 -6.647 -2.215 1.00 95.88 73 LEU A CA 1
ATOM 578 C C . LEU A 1 73 ? 15.953 -5.972 -1.849 1.00 95.88 73 LEU A C 1
ATOM 580 O O . LEU A 1 73 ? 15.725 -5.651 -0.681 1.00 95.88 73 LEU A O 1
ATOM 584 N N . SER A 1 74 ? 15.064 -5.807 -2.831 1.00 96.25 74 SER A N 1
ATOM 585 C CA . SER A 1 74 ? 13.718 -5.276 -2.612 1.00 96.25 74 SER A CA 1
ATOM 586 C C . SER A 1 74 ? 12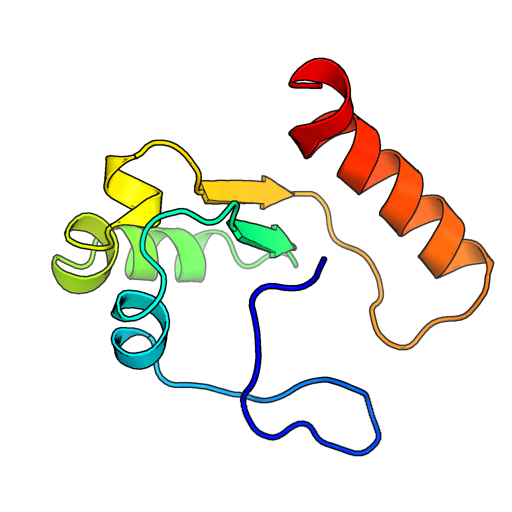.878 -6.220 -1.762 1.00 96.25 74 SER A C 1
ATOM 588 O O . SER A 1 74 ? 12.192 -5.756 -0.859 1.00 96.25 74 SER A O 1
ATOM 590 N N . ALA A 1 75 ? 12.990 -7.534 -1.973 1.00 96.19 75 ALA A N 1
ATOM 591 C CA . ALA A 1 75 ? 12.315 -8.526 -1.140 1.00 96.19 75 ALA A CA 1
ATOM 592 C C . ALA A 1 75 ? 12.795 -8.477 0.322 1.00 96.19 75 ALA A C 1
ATOM 594 O O . ALA A 1 75 ? 11.983 -8.473 1.241 1.00 96.19 75 ALA A O 1
ATOM 595 N N . MET A 1 76 ? 14.103 -8.354 0.566 1.00 97.19 76 MET A N 1
ATOM 596 C CA . MET A 1 76 ? 14.625 -8.183 1.929 1.00 97.19 76 MET A CA 1
ATOM 597 C C . MET A 1 76 ? 14.173 -6.865 2.564 1.00 97.19 76 MET A C 1
ATOM 599 O O . MET A 1 76 ? 13.912 -6.813 3.765 1.00 97.19 76 MET A O 1
ATOM 603 N N . HIS A 1 77 ? 14.082 -5.791 1.775 1.00 96.50 77 HIS A N 1
ATOM 604 C CA . HIS A 1 77 ? 13.545 -4.525 2.261 1.00 96.50 77 HIS A CA 1
ATOM 605 C C . HIS A 1 77 ? 12.058 -4.649 2.611 1.00 96.50 77 HIS A C 1
ATOM 607 O O . HIS A 1 77 ? 11.666 -4.229 3.697 1.00 96.50 77 HIS A O 1
ATOM 613 N N . PHE A 1 78 ? 11.270 -5.304 1.755 1.00 96.44 78 PHE A N 1
ATOM 614 C CA . PHE A 1 78 ? 9.873 -5.626 2.026 1.00 96.44 78 PHE A CA 1
ATOM 615 C C . PHE A 1 78 ? 9.719 -6.385 3.343 1.00 96.44 78 PHE A C 1
ATOM 617 O O . PHE A 1 78 ? 8.910 -5.976 4.163 1.00 96.44 78 PHE A O 1
ATOM 624 N N . VAL A 1 79 ? 10.523 -7.427 3.588 1.00 95.56 79 VAL A N 1
ATOM 625 C CA . VAL A 1 79 ? 10.454 -8.206 4.837 1.00 95.56 79 VAL A CA 1
ATOM 626 C C . VAL A 1 79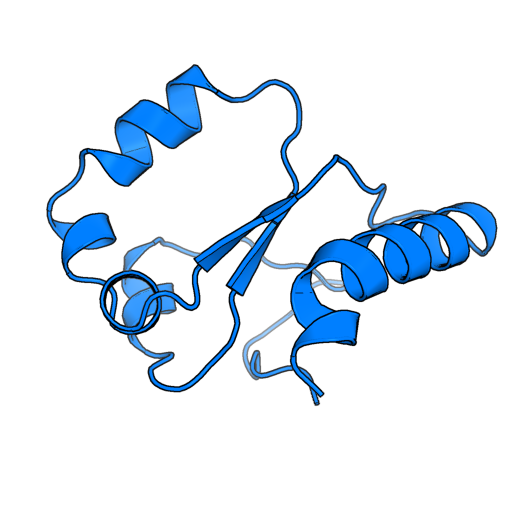 ? 10.707 -7.330 6.063 1.00 95.56 79 VAL A C 1
ATOM 628 O O . VAL A 1 79 ? 9.948 -7.419 7.016 1.00 95.56 79 VAL A O 1
ATOM 631 N N . ARG A 1 80 ? 11.706 -6.438 6.038 1.00 95.75 80 ARG A N 1
ATOM 632 C CA . ARG A 1 80 ? 11.954 -5.505 7.157 1.00 95.75 80 ARG A CA 1
ATOM 633 C C . ARG A 1 80 ? 10.781 -4.557 7.396 1.00 95.75 80 ARG A C 1
ATOM 635 O O . ARG A 1 80 ? 10.421 -4.287 8.536 1.00 95.75 80 ARG A O 1
ATOM 642 N N . VAL A 1 81 ? 10.191 -4.037 6.323 1.00 95.81 81 VAL A N 1
ATOM 643 C CA . VAL A 1 81 ? 9.020 -3.157 6.410 1.00 95.81 81 VAL A CA 1
ATOM 644 C C . VAL A 1 81 ? 7.800 -3.919 6.934 1.00 95.81 81 VAL A C 1
ATOM 646 O O . VAL A 1 81 ? 7.080 -3.406 7.787 1.00 95.81 81 VAL A O 1
ATOM 649 N N . LEU A 1 82 ? 7.597 -5.149 6.464 1.00 94.06 82 LEU A N 1
ATOM 650 C CA . LEU A 1 82 ? 6.509 -6.027 6.878 1.00 94.06 82 LEU A CA 1
ATOM 651 C C . LEU A 1 82 ? 6.630 -6.414 8.357 1.00 94.06 82 LEU A C 1
ATOM 653 O O . LEU A 1 82 ? 5.648 -6.329 9.088 1.00 94.06 82 LEU A O 1
ATOM 657 N N . ASP A 1 83 ? 7.829 -6.785 8.800 1.00 94.25 83 ASP A N 1
ATOM 658 C CA . ASP A 1 83 ? 8.125 -7.141 10.190 1.00 94.25 83 ASP A CA 1
ATOM 659 C C . ASP A 1 83 ? 7.814 -5.977 11.144 1.00 94.25 83 ASP A C 1
ATOM 661 O O . ASP A 1 83 ? 7.065 -6.128 12.107 1.00 94.25 83 ASP A O 1
ATOM 665 N N . ASN A 1 84 ? 8.245 -4.762 10.795 1.00 92.81 84 ASN A N 1
ATOM 666 C CA . ASN A 1 84 ? 7.916 -3.562 11.569 1.00 92.81 84 ASN A CA 1
ATOM 667 C C . ASN A 1 84 ? 6.412 -3.229 11.577 1.00 92.81 84 ASN A C 1
ATOM 669 O O . ASN A 1 84 ? 5.916 -2.647 12.541 1.00 92.81 84 ASN A O 1
ATOM 673 N N . ALA A 1 85 ? 5.684 -3.546 10.503 1.00 92.50 85 ALA A N 1
ATOM 674 C CA . ALA A 1 85 ? 4.270 -3.206 10.381 1.00 92.50 85 ALA A CA 1
ATOM 675 C C . ALA A 1 85 ? 3.353 -4.192 11.123 1.00 92.50 85 ALA A C 1
ATOM 677 O O . ALA A 1 85 ? 2.414 -3.759 11.800 1.00 92.50 85 ALA A O 1
ATOM 678 N N . ILE A 1 86 ? 3.612 -5.497 10.981 1.00 89.69 86 ILE A N 1
ATOM 679 C CA . ILE A 1 86 ? 2.732 -6.573 11.466 1.00 89.69 86 ILE A CA 1
ATOM 680 C C . ILE A 1 86 ? 3.458 -7.713 12.197 1.00 89.69 86 ILE A C 1
ATOM 682 O O . ILE A 1 86 ? 2.789 -8.529 12.822 1.00 89.69 86 ILE A O 1
ATOM 686 N N . GLY A 1 87 ? 4.792 -7.780 12.174 1.00 80.06 87 GLY A N 1
ATOM 687 C CA . GLY A 1 87 ? 5.565 -8.845 12.831 1.00 80.06 87 GLY A CA 1
ATOM 688 C C . GLY A 1 87 ? 5.396 -8.876 14.353 1.00 80.06 87 GLY A C 1
ATOM 689 O O . GLY A 1 87 ? 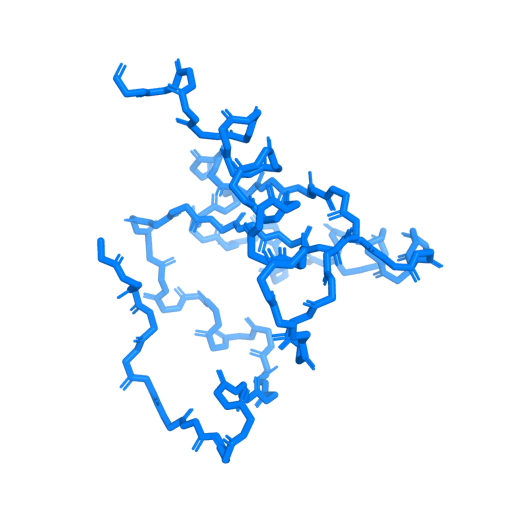5.352 -9.947 14.946 1.00 80.06 87 GLY A O 1
ATOM 690 N N . GLY A 1 88 ? 5.182 -7.715 14.984 1.00 64.69 88 GLY A N 1
ATOM 691 C CA . GLY A 1 88 ? 4.870 -7.611 16.417 1.00 64.69 88 GLY A CA 1
ATOM 692 C C . GLY A 1 88 ? 3.402 -7.860 16.797 1.00 64.69 88 GLY A C 1
ATOM 693 O O . GLY A 1 88 ? 3.065 -7.758 17.973 1.00 64.69 88 GLY A O 1
ATOM 694 N N . LYS A 1 89 ? 2.519 -8.128 15.823 1.00 56.81 89 LYS A N 1
ATOM 695 C CA . LYS A 1 89 ? 1.092 -8.442 16.043 1.00 56.81 89 LYS A CA 1
ATOM 696 C C . LYS A 1 89 ? 0.791 -9.951 15.994 1.00 56.81 89 LYS A C 1
ATOM 698 O O . LYS A 1 89 ? -0.377 -10.316 16.121 1.00 56.81 89 LYS A O 1
ATOM 703 N N . ALA A 1 90 ? 1.806 -10.785 15.752 1.00 49.00 90 ALA A N 1
ATOM 704 C CA . ALA A 1 90 ? 1.697 -12.243 15.671 1.00 49.00 90 ALA A CA 1
ATOM 705 C C . ALA A 1 90 ? 1.714 -12.917 17.050 1.00 49.00 90 ALA A C 1
ATOM 707 O O . ALA A 1 90 ? 2.425 -12.414 17.949 1.00 49.00 90 ALA A O 1
#

Secondary structure (DSSP, 8-state):
-----S---TTS-----HHHHTT--S--EEEE-SS-HHHHHHHHTSHHHHT-HHHHTT-EEEE----TT--HHHHHHHHHHHHHHHGGG-

Radius of gyration: 13.82 Å; chains: 1; bounding box: 34×31×32 Å

Foldseek 3Di:
DDPDDDDADPLRDDDDDLLVQLVDAPDAAEAEDDPCVVVVVVQCPDPSNVPRNCVVVVRYDYWYHADSNDDDVSVVVVVVRCCVNCVVVD

InterPro domains:
  IPR051313 Bacterial iron-siderophore binding [PTHR30532] (4-89)